Protein AF-A0A9X8VBV5-F1 (afdb_monomer)

Foldseek 3Di:
DADDPCCVLQQDDDLLQFGHRRRCNVQLPLDDLAQDWDWDDDQFPATDIDGVVCQPVVADKDWDFDWDADPVGDIGTDRDIHHAQVVVRVVRHGDPPQFKDKDWDDDDCPSRVLQVDCRRSVNDPDDDMDMDTPVVRD

Nearest PDB structures (foldseek):
  1xdy-assembly7_G  TM=9.966E-01  e=2.063E-22  Escherichia coli
  1xdy-assembly9_I  TM=9.961E-01  e=9.838E-22  Escherichia coli
  2ca4-assembly1_A  TM=7.695E-01  e=9.808E-06  Ancylobacter novellus
  2ca3-assembly1_A  TM=7.678E-01  e=1.358E-05  Ancylobacter novellus
  2bpb-assembly1_A  TM=7.694E-01  e=2.439E-05  Ancylobacter novellus

Organism: Serratia marcescens (NCBI:txid615)

InterPro domains:
  IPR000572 Oxidoreductase, molybdopterin-binding domain [PF00174] (32-138)
  IPR022867 Protein-methionine-sulfoxide reductase subunit MsrP [NF003767] (2-138)
  IPR036374 Oxidoreductase, molybdopterin-binding domain superfamily [G3DSA:3.90.420.10] (1-138)
  IPR036374 Oxidoreductase, molybdopterin-binding domain superfamily [SSF56524] (3-138)

Secondary structure (DSSP, 8-state):
-PPPHHHHTTS---GGG-SSTTHHHHHGGG---TT-EEEE-SSBSS-EEEEHHHHHHHS--EEEEEEEE-TTS-EEEEEEEE--HHHHHHHH-B-TT--EEEEE----TTT-GGGT-TTTTTT--SSPEEEEEHHHH-

Mean predicted aligned error: 2.61 Å

Radius of gyration: 16.67 Å; Cα contacts (8 Å, |Δi|>4): 207; chains: 1; bounding box: 37×36×39 Å

Sequence (138 aa):
AMTPEDKVTGYNNFYEFGLDKADPAANAGGLKTEGWKVRIDGEVAKPITLDIDDLMKRFPLEQRIYRMRCVEAWSMVVPWIGFELGKLIKLAEPNSNARYVAFQTLYDPEQMPGQKDRFIGGGLKYPYVEGLRLDEAM

Solvent-accessible surface area (backbone atoms only — not comparable to full-atom values): 8143 Å² total; per-residue (Å²): 125,76,51,57,65,72,50,69,66,42,54,43,91,43,38,46,37,19,76,50,41,48,30,29,57,73,48,50,80,69,54,84,73,75,92,35,73,50,77,49,69,78,57,35,77,39,64,48,74,40,43,52,71,55,54,61,68,73,41,79,72,44,81,47,79,42,77,48,71,53,91,88,79,48,72,46,33,45,78,44,73,45,66,65,58,26,64,58,49,58,70,23,38,62,42,96,81,52,59,60,46,78,46,71,52,84,76,48,52,90,62,23,58,13,62,71,34,58,74,46,18,70,62,63,75,72,49,54,70,52,71,41,49,44,80,80,51,84

Structure (mmCIF, N/CA/C/O backbone):
data_AF-A0A9X8VBV5-F1
#
_entry.id   AF-A0A9X8VBV5-F1
#
l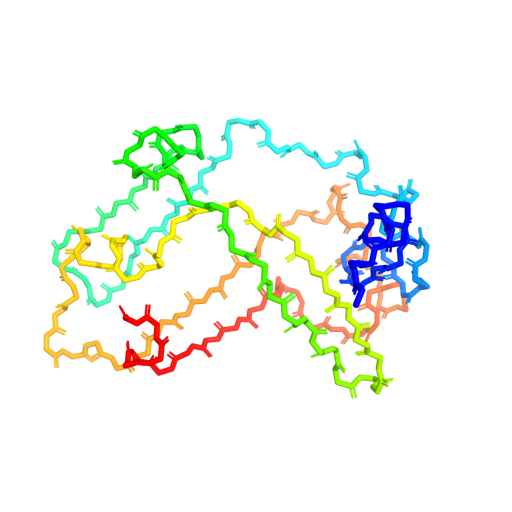oop_
_atom_site.group_PDB
_atom_site.id
_atom_site.type_symbol
_atom_site.label_atom_id
_atom_site.label_alt_id
_atom_site.label_comp_id
_atom_site.label_asym_id
_atom_site.label_entity_id
_atom_site.label_seq_id
_atom_site.pdbx_PDB_ins_code
_atom_site.Cartn_x
_atom_site.Cartn_y
_atom_site.Cartn_z
_atom_site.occupancy
_atom_site.B_iso_or_equiv
_atom_site.auth_seq_id
_atom_site.auth_comp_id
_atom_site.auth_asym_id
_atom_site.auth_atom_id
_atom_site.pdbx_PDB_model_num
ATOM 1 N N . ALA A 1 1 ? -4.467 -21.318 -12.920 1.00 90.50 1 ALA A N 1
ATOM 2 C CA . ALA A 1 1 ? -3.052 -21.634 -12.647 1.00 90.50 1 ALA A CA 1
ATOM 3 C C . ALA A 1 1 ? -2.448 -20.492 -11.844 1.00 90.50 1 ALA A C 1
ATOM 5 O O . ALA A 1 1 ? -2.903 -19.366 -12.021 1.00 90.50 1 ALA A O 1
ATOM 6 N N . MET A 1 2 ? -1.488 -20.784 -10.965 1.00 97.31 2 MET A N 1
ATOM 7 C CA . MET A 1 2 ? -0.717 -19.754 -10.262 1.00 97.31 2 MET A CA 1
ATOM 8 C C . MET A 1 2 ? 0.162 -18.995 -11.255 1.00 97.31 2 MET A C 1
ATOM 10 O O . MET A 1 2 ? 0.658 -19.596 -12.211 1.00 97.31 2 MET A O 1
ATOM 14 N N . THR A 1 3 ? 0.351 -17.695 -11.040 1.00 98.50 3 THR A N 1
ATOM 15 C CA . THR A 1 3 ? 1.368 -16.945 -11.780 1.00 98.50 3 THR A CA 1
ATOM 16 C C . THR A 1 3 ? 2.750 -17.324 -11.232 1.00 98.50 3 THR A C 1
ATOM 18 O O . THR A 1 3 ? 2.908 -17.340 -10.012 1.00 98.50 3 THR A O 1
ATOM 21 N N . PRO A 1 4 ? 3.735 -17.648 -12.090 1.00 98.44 4 PRO A N 1
ATOM 22 C CA . PRO A 1 4 ? 5.108 -17.915 -11.661 1.00 98.44 4 PRO A CA 1
ATOM 23 C C . PRO A 1 4 ? 5.713 -16.756 -10.857 1.00 98.44 4 PRO A C 1
ATOM 25 O O . PRO A 1 4 ? 5.467 -15.591 -11.173 1.00 98.44 4 PRO A O 1
ATOM 28 N N . GLU A 1 5 ? 6.500 -17.074 -9.828 1.00 98.12 5 GLU A N 1
ATOM 29 C CA . GLU A 1 5 ? 7.070 -16.089 -8.899 1.00 98.12 5 GLU A CA 1
ATOM 30 C C . GLU A 1 5 ? 7.921 -15.028 -9.609 1.00 98.12 5 GLU A C 1
ATOM 32 O O . GLU A 1 5 ? 7.755 -13.843 -9.335 1.00 98.12 5 GLU A O 1
ATOM 37 N N . ASP A 1 6 ? 8.732 -15.425 -10.594 1.00 98.19 6 ASP A N 1
ATOM 38 C CA . ASP A 1 6 ? 9.573 -14.528 -11.401 1.00 98.19 6 ASP A CA 1
ATOM 39 C C . ASP A 1 6 ? 8.763 -13.459 -12.151 1.00 98.19 6 ASP A C 1
ATOM 41 O O . ASP A 1 6 ? 9.256 -12.366 -12.427 1.00 98.19 6 ASP A O 1
ATOM 45 N N . LYS A 1 7 ? 7.497 -13.747 -12.471 1.00 98.44 7 LYS A N 1
ATOM 46 C CA . LYS A 1 7 ? 6.577 -12.762 -13.052 1.00 98.44 7 LYS A CA 1
ATOM 47 C C . LYS A 1 7 ? 5.915 -11.905 -11.986 1.00 98.44 7 LYS A C 1
ATOM 49 O O . LYS A 1 7 ? 5.737 -10.716 -12.224 1.00 98.44 7 LYS A O 1
ATOM 54 N N . VAL A 1 8 ? 5.569 -12.478 -10.833 1.00 98.50 8 VAL A N 1
ATOM 55 C CA . VAL A 1 8 ? 4.986 -11.724 -9.709 1.00 98.50 8 VAL A CA 1
ATOM 56 C C . VAL A 1 8 ? 5.959 -10.656 -9.202 1.00 98.50 8 VAL A C 1
ATOM 58 O O . VAL A 1 8 ? 5.532 -9.544 -8.896 1.00 98.50 8 VAL A O 1
ATOM 61 N N . THR A 1 9 ? 7.255 -10.963 -9.153 1.00 98.31 9 THR A N 1
ATOM 62 C CA . THR A 1 9 ? 8.299 -10.070 -8.619 1.00 98.31 9 THR A CA 1
ATOM 63 C C . THR A 1 9 ? 9.112 -9.337 -9.690 1.00 98.31 9 THR A C 1
ATOM 65 O O . THR A 1 9 ? 9.924 -8.487 -9.340 1.00 98.31 9 THR A O 1
ATOM 68 N N . GLY A 1 10 ? 8.905 -9.652 -10.976 1.00 98.38 10 GLY A N 1
ATOM 69 C CA . GLY A 1 10 ? 9.624 -9.041 -12.103 1.00 98.38 10 GLY A CA 1
ATOM 70 C C . GLY A 1 10 ? 8.760 -8.277 -13.115 1.00 98.38 10 GLY A C 1
ATOM 71 O O . GLY A 1 10 ? 9.307 -7.694 -14.048 1.00 98.38 10 GLY A O 1
ATOM 72 N N . TYR A 1 11 ? 7.427 -8.307 -12.989 1.00 98.62 11 TYR A N 1
ATOM 73 C CA . TYR A 1 11 ? 6.497 -7.563 -13.848 1.00 98.62 11 TYR A CA 1
ATOM 74 C C . TYR A 1 11 ? 5.548 -6.721 -12.989 1.00 98.62 11 TYR A C 1
ATOM 76 O O . TYR A 1 11 ? 4.480 -7.176 -12.571 1.00 98.62 11 TYR A O 1
ATOM 84 N N . ASN A 1 12 ? 5.952 -5.484 -12.700 1.00 98.75 12 ASN A N 1
ATOM 85 C CA . ASN A 1 12 ? 5.352 -4.661 -11.653 1.00 98.75 12 ASN A CA 1
ATOM 86 C C . ASN A 1 12 ? 5.033 -3.247 -12.144 1.00 98.75 12 ASN A C 1
ATOM 88 O O . ASN A 1 12 ? 5.679 -2.727 -13.045 1.00 98.75 12 ASN A O 1
ATOM 92 N N . ASN A 1 13 ? 4.056 -2.608 -11.502 1.00 98.75 13 ASN A N 1
ATOM 93 C CA . ASN A 1 13 ? 3.839 -1.167 -11.599 1.00 98.75 13 ASN A CA 1
ATOM 94 C C . ASN A 1 13 ? 4.183 -0.560 -10.240 1.00 98.75 13 ASN A C 1
ATOM 96 O O . ASN A 1 13 ? 3.465 -0.803 -9.271 1.00 98.75 13 ASN A O 1
ATOM 100 N N . PHE A 1 14 ? 5.270 0.205 -10.175 1.00 98.69 14 PHE A N 1
ATOM 101 C CA . PHE A 1 14 ? 5.655 0.950 -8.979 1.00 98.69 14 PHE A CA 1
ATOM 102 C C . PHE A 1 14 ? 6.427 2.205 -9.406 1.00 98.69 14 PHE A C 1
ATOM 104 O O . PHE A 1 14 ? 7.648 2.181 -9.543 1.00 98.69 14 PHE A O 1
ATOM 111 N N . TYR A 1 15 ? 5.692 3.277 -9.713 1.00 98.50 15 TYR A N 1
ATOM 112 C CA . TYR A 1 15 ? 6.218 4.413 -10.486 1.00 98.50 15 TYR A CA 1
ATOM 113 C C . TYR A 1 15 ? 7.241 5.254 -9.722 1.00 98.50 15 TYR A C 1
ATOM 115 O O . TYR A 1 15 ? 8.076 5.909 -10.340 1.00 98.50 15 TYR A O 1
ATOM 123 N N . GLU A 1 16 ? 7.267 5.147 -8.395 1.00 98.69 16 GLU A N 1
ATOM 124 C CA . GLU A 1 16 ? 8.361 5.603 -7.539 1.00 98.69 16 GLU A CA 1
ATOM 125 C C . GLU A 1 16 ? 9.741 5.083 -7.991 1.00 98.69 16 GLU A C 1
ATOM 127 O O . GLU A 1 16 ? 10.756 5.714 -7.692 1.00 98.69 16 GLU A O 1
ATOM 132 N N . PHE A 1 17 ? 9.778 3.979 -8.746 1.00 98.56 17 PHE A N 1
ATOM 133 C CA . PHE A 1 17 ? 10.984 3.323 -9.248 1.00 98.56 17 PHE A CA 1
ATOM 134 C C . PHE A 1 17 ? 11.081 3.233 -10.779 1.00 98.56 17 PHE A C 1
ATOM 136 O O . PHE A 1 17 ? 12.069 2.682 -11.260 1.00 98.56 17 PHE A O 1
ATOM 143 N N . GLY A 1 18 ? 10.124 3.790 -11.531 1.00 98.00 18 GLY A N 1
ATOM 144 C CA . GLY A 1 18 ? 10.111 3.806 -13.002 1.00 98.00 18 GLY A CA 1
ATOM 145 C C . GLY A 1 18 ? 8.808 3.294 -13.629 1.00 98.00 18 GLY A C 1
ATOM 146 O O . GLY A 1 18 ? 7.916 2.795 -12.939 1.00 98.00 18 GLY A O 1
ATOM 147 N N . LEU A 1 19 ? 8.680 3.458 -14.948 1.00 98.06 19 LEU A N 1
ATOM 148 C CA . LEU A 1 19 ? 7.443 3.194 -15.700 1.00 98.06 19 LEU A CA 1
ATOM 149 C C . LEU A 1 19 ? 7.426 1.837 -16.389 1.00 98.06 19 LEU A C 1
ATOM 151 O O . LEU A 1 19 ? 6.348 1.261 -16.587 1.00 98.06 19 LEU A O 1
ATOM 155 N N . ASP A 1 20 ? 8.596 1.339 -16.781 1.00 98.19 20 ASP A N 1
ATOM 156 C CA . ASP A 1 20 ? 8.688 0.043 -17.423 1.00 98.19 20 ASP A CA 1
ATOM 157 C C . ASP A 1 20 ? 8.449 -1.054 -16.391 1.00 98.19 20 ASP A C 1
ATOM 159 O O . ASP A 1 20 ? 8.811 -0.962 -15.220 1.00 98.19 20 ASP A O 1
ATOM 163 N N . LYS A 1 21 ? 7.848 -2.156 -16.840 1.00 98.44 21 LYS A N 1
ATOM 164 C CA . LYS A 1 21 ? 7.406 -3.242 -15.952 1.00 98.44 21 LYS A CA 1
ATOM 165 C C . LYS A 1 21 ? 8.546 -3.905 -15.173 1.00 98.44 21 LYS A C 1
ATOM 167 O O . LYS A 1 21 ? 8.286 -4.543 -14.156 1.00 98.44 21 LYS A O 1
ATOM 172 N N . ALA A 1 22 ? 9.776 -3.766 -15.665 1.00 98.50 22 ALA A N 1
ATOM 173 C CA . ALA A 1 22 ? 10.991 -4.277 -15.044 1.00 98.50 22 ALA A CA 1
ATOM 174 C C . ALA A 1 22 ? 11.706 -3.241 -14.156 1.00 98.50 22 ALA A C 1
ATOM 176 O O . ALA A 1 22 ? 12.545 -3.638 -13.346 1.00 98.50 22 ALA A O 1
ATOM 177 N N . ASP A 1 23 ? 11.376 -1.947 -14.267 1.00 98.25 23 ASP A N 1
ATOM 178 C CA . ASP A 1 23 ? 12.042 -0.882 -13.508 1.00 98.25 23 ASP A CA 1
ATOM 179 C C . ASP A 1 23 ? 11.938 -1.096 -11.989 1.00 98.25 23 ASP A C 1
ATOM 181 O O . ASP A 1 23 ? 12.966 -1.001 -11.311 1.00 98.25 23 ASP A O 1
ATOM 185 N N . PRO A 1 24 ? 10.769 -1.468 -11.417 1.00 9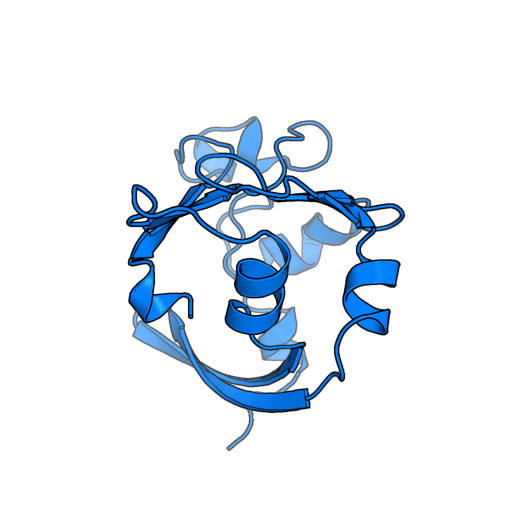8.56 24 PRO A N 1
ATOM 186 C CA . PRO A 1 24 ? 10.681 -1.716 -9.981 1.00 98.56 24 PRO A CA 1
ATOM 187 C C . PRO A 1 24 ? 11.624 -2.822 -9.511 1.00 98.56 24 PRO A C 1
ATOM 189 O O . PRO A 1 24 ? 12.315 -2.652 -8.512 1.00 98.56 24 PRO A O 1
ATOM 192 N N . ALA A 1 25 ? 11.700 -3.934 -10.245 1.00 98.44 25 ALA A N 1
ATOM 193 C CA . ALA A 1 25 ? 12.559 -5.057 -9.880 1.00 98.44 25 ALA A CA 1
ATOM 194 C C . ALA A 1 25 ? 14.054 -4.692 -9.950 1.00 98.44 25 ALA A C 1
ATOM 196 O O . ALA A 1 25 ? 14.844 -5.182 -9.145 1.00 98.44 25 ALA A O 1
ATOM 197 N N . ALA A 1 26 ? 14.438 -3.811 -10.879 1.00 98.12 26 ALA A N 1
ATOM 198 C CA . ALA A 1 26 ? 15.813 -3.337 -11.021 1.00 98.12 26 ALA A CA 1
ATOM 199 C C . ALA A 1 26 ? 16.207 -2.284 -9.968 1.00 98.12 26 ALA A C 1
ATOM 201 O O . ALA A 1 26 ? 17.358 -2.263 -9.529 1.00 98.12 26 ALA A O 1
ATOM 202 N N . ASN A 1 27 ? 15.270 -1.423 -9.554 1.00 97.81 27 ASN A N 1
ATOM 203 C CA . ASN A 1 27 ? 15.585 -0.200 -8.808 1.00 97.81 27 ASN A CA 1
ATOM 204 C C . ASN A 1 27 ? 15.132 -0.221 -7.335 1.00 97.81 27 ASN A C 1
ATOM 206 O O . ASN A 1 27 ? 15.707 0.494 -6.513 1.00 97.81 27 ASN A O 1
ATOM 210 N N . ALA A 1 28 ? 14.140 -1.040 -6.962 1.00 97.88 28 ALA A N 1
ATOM 211 C CA . ALA A 1 28 ? 13.566 -1.025 -5.609 1.00 97.88 28 ALA A CA 1
ATOM 212 C C . ALA A 1 28 ? 14.478 -1.627 -4.526 1.00 97.88 28 ALA A C 1
ATOM 214 O O . ALA A 1 28 ? 14.217 -1.445 -3.339 1.00 97.88 28 ALA A O 1
ATOM 215 N N . GLY A 1 29 ? 15.571 -2.303 -4.904 1.00 96.44 29 GLY A N 1
ATOM 216 C CA . GLY A 1 29 ? 16.505 -2.926 -3.955 1.00 96.44 29 GLY A CA 1
ATOM 217 C C . GLY A 1 29 ? 17.215 -1.942 -3.013 1.00 96.44 29 GLY A C 1
ATOM 218 O O . GLY A 1 29 ? 17.738 -2.359 -1.984 1.00 96.44 29 GLY A O 1
ATOM 219 N N . GLY A 1 30 ? 17.228 -0.644 -3.341 1.00 93.62 30 GLY A N 1
ATOM 220 C CA . GLY A 1 30 ? 17.774 0.410 -2.478 1.00 93.62 30 GLY A CA 1
ATOM 221 C C . GLY A 1 30 ? 16.813 0.922 -1.398 1.00 93.62 30 GLY A C 1
ATOM 222 O O . GLY A 1 30 ? 17.240 1.698 -0.541 1.00 93.62 30 GLY A O 1
ATOM 223 N N . LEU A 1 31 ? 15.536 0.517 -1.426 1.00 97.62 31 LEU A N 1
ATOM 224 C CA . LEU A 1 31 ? 14.531 0.965 -0.465 1.00 97.62 31 LEU A CA 1
ATOM 225 C C . LEU A 1 31 ? 14.761 0.326 0.908 1.00 97.62 31 LEU A C 1
ATOM 227 O O . LEU A 1 31 ? 14.721 -0.892 1.066 1.00 97.62 31 LEU A O 1
ATOM 231 N N . LYS A 1 32 ? 14.930 1.157 1.934 1.00 96.56 32 LYS A N 1
ATOM 232 C CA . LYS A 1 32 ? 15.053 0.712 3.324 1.00 96.56 32 LYS A CA 1
ATOM 233 C C . LYS A 1 32 ? 13.675 0.393 3.896 1.00 96.56 32 LYS A C 1
ATOM 235 O O . LYS A 1 32 ? 12.924 1.299 4.245 1.00 96.56 32 LYS A O 1
ATOM 240 N N . THR A 1 33 ? 13.365 -0.893 4.019 1.00 94.94 33 THR A N 1
ATOM 241 C CA . THR A 1 33 ? 12.087 -1.383 4.569 1.00 94.94 33 THR A CA 1
ATOM 242 C C . THR A 1 33 ? 12.186 -1.875 6.017 1.00 94.94 33 THR A C 1
ATOM 244 O O . THR A 1 33 ? 11.178 -2.258 6.605 1.00 94.94 33 THR A O 1
ATOM 247 N N . GLU A 1 34 ? 13.382 -1.878 6.610 1.00 92.25 34 GLU A N 1
ATOM 248 C CA . GLU A 1 34 ? 13.604 -2.245 8.015 1.00 92.25 34 GLU A CA 1
ATOM 249 C C . GLU A 1 34 ? 13.280 -1.078 8.960 1.00 92.25 34 GLU A C 1
ATOM 251 O O . GLU A 1 34 ? 13.504 0.087 8.628 1.00 92.25 34 GLU A O 1
ATOM 256 N N . GLY A 1 35 ? 12.754 -1.381 10.153 1.00 91.12 35 GLY A N 1
ATOM 257 C CA . GLY A 1 35 ? 12.344 -0.354 11.122 1.00 91.12 35 GLY A CA 1
ATOM 258 C C . GLY A 1 35 ? 11.171 0.510 10.641 1.00 91.12 35 GLY A C 1
ATOM 259 O O . GLY A 1 35 ? 11.008 1.649 11.085 1.00 91.12 35 GLY A O 1
ATOM 260 N N . TRP A 1 36 ? 10.383 -0.010 9.696 1.00 95.44 36 TRP A N 1
ATOM 261 C CA . TRP A 1 36 ? 9.286 0.717 9.075 1.00 95.44 36 TRP A CA 1
ATOM 262 C C . TRP A 1 36 ? 8.128 0.935 10.040 1.00 95.44 36 TRP A C 1
ATOM 264 O O . TRP A 1 36 ? 7.677 -0.002 10.698 1.00 95.44 36 TRP A O 1
ATOM 274 N N . LYS A 1 37 ? 7.597 2.160 10.055 1.00 96.12 37 LYS A N 1
ATOM 275 C CA . LYS A 1 37 ? 6.482 2.558 10.916 1.00 96.12 37 LYS A CA 1
ATOM 276 C C . LYS A 1 37 ? 5.224 2.815 10.113 1.00 96.12 37 LYS A C 1
ATOM 278 O O . LYS A 1 37 ? 5.235 3.566 9.141 1.00 96.12 37 LYS A O 1
ATOM 283 N N . VAL A 1 38 ? 4.121 2.244 10.576 1.00 96.62 38 VAL A N 1
ATOM 284 C CA . VAL A 1 38 ? 2.778 2.487 10.053 1.00 96.62 38 VAL A CA 1
ATOM 285 C C . VAL A 1 38 ? 2.001 3.279 11.093 1.00 96.62 38 VAL A C 1
ATOM 287 O O . VAL A 1 38 ? 1.812 2.817 12.219 1.00 96.62 38 VAL A O 1
ATOM 290 N N . ARG A 1 39 ? 1.561 4.484 10.723 1.00 97.75 39 ARG A N 1
ATOM 291 C CA . ARG A 1 39 ? 0.738 5.355 11.568 1.00 97.75 39 ARG A CA 1
ATOM 292 C C . ARG A 1 39 ? -0.728 5.245 11.159 1.00 97.75 39 ARG A C 1
ATOM 294 O O . ARG A 1 39 ? -1.046 5.370 9.983 1.00 97.75 39 ARG A O 1
ATOM 301 N N . ILE A 1 40 ? -1.596 5.050 12.145 1.00 97.75 40 ILE A N 1
ATOM 302 C CA . ILE A 1 40 ? -3.050 5.038 12.020 1.00 97.75 40 ILE A CA 1
ATOM 303 C C . ILE A 1 40 ? -3.580 6.205 12.856 1.00 97.75 40 ILE A C 1
ATOM 305 O O . ILE A 1 40 ? -3.406 6.226 14.077 1.00 97.75 40 ILE A O 1
ATOM 309 N N . ASP A 1 41 ? -4.172 7.195 12.194 1.00 98.19 41 ASP A N 1
ATOM 310 C CA . ASP A 1 41 ? -4.630 8.453 12.787 1.00 98.19 41 ASP A CA 1
ATOM 311 C C . ASP A 1 41 ? -5.965 8.929 12.171 1.00 98.19 41 ASP A C 1
ATOM 313 O O . ASP A 1 41 ? -6.660 8.168 11.497 1.00 98.19 41 ASP A O 1
ATOM 317 N N . GLY A 1 42 ? -6.362 10.174 12.462 1.00 98.00 42 GLY A N 1
ATOM 318 C CA . GLY A 1 42 ? -7.596 10.778 11.958 1.00 98.00 42 GLY A CA 1
ATOM 319 C C . GLY A 1 42 ? -8.797 10.549 12.877 1.00 98.00 42 GLY A C 1
ATOM 320 O O . GLY A 1 42 ? -8.702 10.744 14.087 1.00 98.00 42 GLY A O 1
ATOM 321 N N . GLU A 1 43 ? -9.935 10.157 12.299 1.00 98.38 43 GLU A N 1
ATOM 322 C CA . GLU A 1 43 ? -11.219 9.941 12.994 1.00 98.38 43 GLU A CA 1
ATOM 323 C C . GLU A 1 43 ? -11.242 8.617 13.788 1.00 98.38 43 GLU A C 1
ATOM 325 O O . GLU A 1 43 ? -12.086 7.742 13.580 1.00 98.38 43 GLU A O 1
ATOM 330 N N . VAL A 1 44 ? -10.285 8.463 14.704 1.00 98.50 44 VAL A N 1
ATOM 331 C CA . VAL A 1 44 ? -10.052 7.270 15.527 1.00 98.50 44 VAL A CA 1
ATOM 332 C C . VAL A 1 44 ? -9.933 7.654 17.002 1.00 98.50 44 VAL A C 1
ATOM 334 O O . VAL A 1 44 ? -9.373 8.696 17.337 1.00 98.50 44 VAL A O 1
ATOM 337 N N . ALA A 1 45 ? -10.454 6.825 17.906 1.00 98.12 45 ALA A N 1
ATOM 338 C CA . ALA A 1 45 ? -10.346 7.064 19.347 1.00 98.12 45 ALA A CA 1
ATOM 339 C C . ALA A 1 45 ? -8.968 6.668 19.902 1.00 98.12 45 ALA A C 1
ATOM 341 O O . ALA A 1 45 ? -8.514 7.225 20.903 1.00 98.12 45 ALA A O 1
ATOM 342 N N . LYS A 1 46 ? -8.288 5.720 19.247 1.00 97.81 46 LYS A N 1
ATOM 343 C CA . LYS A 1 46 ? -6.955 5.236 19.610 1.00 97.81 46 LYS A CA 1
ATOM 344 C C . LYS A 1 46 ? -6.025 5.373 18.405 1.00 97.81 46 LYS A C 1
ATOM 346 O O . LYS A 1 46 ? -5.885 4.418 17.645 1.00 97.81 46 LYS A O 1
ATOM 351 N N . PRO A 1 47 ? -5.386 6.536 18.197 1.00 97.56 47 PRO A N 1
ATOM 352 C CA . PRO A 1 47 ? -4.328 6.647 17.201 1.00 97.56 47 PRO A CA 1
ATOM 353 C C . PRO A 1 47 ? -3.134 5.782 17.621 1.00 97.56 47 PRO A C 1
ATOM 355 O O . PRO A 1 47 ? -2.732 5.782 18.787 1.00 97.56 47 PRO A O 1
ATOM 358 N N . ILE A 1 48 ? -2.572 5.023 16.682 1.00 95.88 48 ILE A N 1
ATOM 359 C CA . ILE A 1 48 ? -1.504 4.051 16.960 1.00 95.88 48 ILE A CA 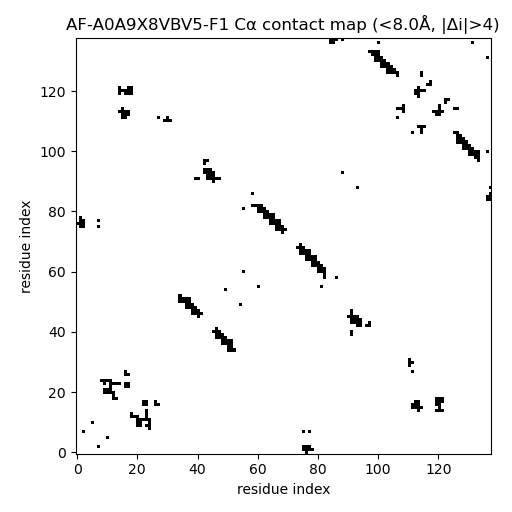1
ATOM 360 C C . ILE A 1 48 ? -0.423 4.187 15.893 1.00 95.88 48 ILE A C 1
ATOM 362 O O . ILE A 1 48 ? -0.706 4.382 14.716 1.00 95.88 48 ILE A O 1
ATOM 366 N N . THR A 1 49 ? 0.837 4.073 16.304 1.00 97.06 49 THR A N 1
ATOM 367 C CA . THR A 1 49 ? 1.961 3.837 15.393 1.00 97.06 49 THR A CA 1
ATOM 368 C C . THR A 1 49 ? 2.558 2.478 15.721 1.00 97.06 49 THR A C 1
ATOM 370 O O . THR A 1 49 ? 2.853 2.217 16.886 1.00 97.06 49 THR A O 1
ATOM 373 N N . LEU A 1 50 ? 2.692 1.617 14.717 1.00 94.38 50 LEU A N 1
ATOM 374 C CA . LEU A 1 50 ? 3.235 0.266 14.853 1.00 94.38 50 LEU A CA 1
ATOM 375 C C . LEU A 1 50 ? 4.475 0.122 13.982 1.00 94.38 50 LEU A C 1
ATOM 377 O O . LEU A 1 50 ? 4.486 0.598 12.845 1.00 94.38 50 LEU A O 1
ATOM 381 N N . ASP A 1 51 ? 5.480 -0.575 14.497 1.00 94.69 51 ASP A N 1
ATOM 382 C CA . ASP A 1 51 ? 6.542 -1.112 13.657 1.00 94.69 51 ASP A CA 1
ATOM 383 C C . ASP A 1 51 ? 5.978 -2.268 12.813 1.00 94.69 51 ASP A C 1
ATOM 385 O O . ASP A 1 51 ? 5.086 -3.005 13.252 1.00 94.69 51 ASP A O 1
ATOM 389 N N . ILE A 1 52 ? 6.471 -2.435 11.585 1.00 91.12 52 ILE A N 1
ATOM 390 C CA . ILE A 1 52 ? 5.963 -3.466 10.670 1.00 91.12 52 ILE A CA 1
ATOM 391 C C . ILE A 1 52 ? 6.125 -4.877 11.256 1.00 91.12 52 ILE A C 1
ATOM 393 O O . ILE A 1 52 ? 5.226 -5.705 11.129 1.00 91.12 52 ILE A O 1
ATOM 397 N N . ASP A 1 53 ? 7.208 -5.127 11.994 1.00 90.00 53 ASP A N 1
ATOM 398 C CA . ASP A 1 53 ? 7.445 -6.406 12.669 1.00 90.00 53 ASP A CA 1
ATOM 399 C C . ASP A 1 53 ? 6.404 -6.690 13.757 1.00 90.00 53 ASP A C 1
ATOM 401 O O . ASP A 1 53 ? 5.962 -7.830 13.925 1.00 90.00 53 ASP A O 1
ATOM 405 N N . ASP A 1 54 ? 5.980 -5.656 14.483 1.00 89.12 54 ASP A N 1
ATOM 406 C CA . ASP A 1 54 ? 4.937 -5.774 15.500 1.00 89.12 54 ASP A CA 1
ATOM 407 C C . ASP A 1 54 ? 3.574 -6.012 14.857 1.00 89.12 54 ASP A C 1
ATOM 409 O O . 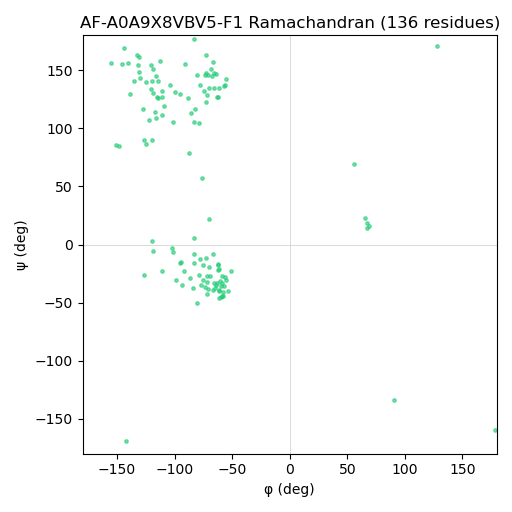ASP A 1 54 ? 2.786 -6.821 15.353 1.00 89.12 54 ASP A O 1
ATOM 413 N N . LEU A 1 55 ? 3.308 -5.363 13.722 1.00 89.88 55 LEU A N 1
ATOM 414 C CA . LEU A 1 55 ? 2.096 -5.572 12.938 1.00 89.88 55 LEU A CA 1
ATOM 415 C C . LEU A 1 55 ? 1.981 -7.034 12.474 1.00 89.88 55 LEU A C 1
ATOM 417 O O . LEU A 1 55 ? 0.928 -7.653 12.646 1.00 89.88 55 LEU A O 1
ATOM 421 N N . MET A 1 56 ? 3.081 -7.604 11.972 1.00 88.94 56 MET A N 1
ATOM 422 C CA . MET A 1 56 ? 3.148 -8.992 11.499 1.00 88.94 56 MET A CA 1
ATOM 423 C C . MET A 1 56 ? 3.042 -10.029 12.627 1.00 88.94 56 MET A C 1
ATOM 425 O O . MET A 1 56 ? 2.574 -11.140 12.388 1.00 88.94 56 MET A O 1
ATOM 429 N N . LYS A 1 57 ? 3.445 -9.685 13.858 1.00 92.38 57 LYS A N 1
ATOM 430 C CA . LYS A 1 57 ? 3.305 -10.558 15.044 1.00 92.38 57 LYS A CA 1
ATOM 431 C C . LYS A 1 57 ? 1.949 -10.425 15.733 1.00 92.38 57 LYS A C 1
ATOM 433 O O . LYS A 1 57 ? 1.496 -11.364 16.385 1.00 92.38 57 LYS A O 1
ATOM 438 N N . ARG A 1 58 ? 1.318 -9.252 15.643 1.00 93.38 58 ARG A N 1
ATOM 439 C CA . ARG A 1 58 ? 0.066 -8.942 16.348 1.00 93.38 58 ARG A CA 1
ATOM 440 C C . ARG A 1 58 ? -1.137 -9.676 15.764 1.00 93.38 58 ARG A C 1
ATOM 442 O O . ARG A 1 58 ? -2.061 -9.996 16.512 1.00 93.38 58 ARG A O 1
ATOM 449 N N . PHE A 1 59 ? -1.144 -9.925 14.460 1.00 94.44 59 PHE A N 1
ATOM 450 C CA . PHE A 1 59 ? -2.245 -10.601 13.782 1.00 94.44 59 PHE A CA 1
ATOM 451 C C . PHE A 1 59 ? -1.790 -11.957 13.233 1.00 94.44 59 PHE A C 1
ATOM 453 O O . PHE A 1 59 ? -0.682 -12.055 12.712 1.00 94.44 59 PHE A O 1
ATOM 460 N N . PRO A 1 60 ? -2.630 -13.006 13.309 1.00 94.25 60 PRO A N 1
ATOM 461 C CA . PRO A 1 60 ? -2.316 -14.267 12.655 1.00 94.25 60 PRO A CA 1
ATOM 462 C C . PRO A 1 60 ? -2.251 -14.044 11.142 1.00 94.25 60 PRO A C 1
ATOM 464 O O . PRO A 1 60 ? -3.191 -13.505 10.552 1.00 94.25 60 PRO A O 1
ATOM 467 N N . LEU A 1 61 ? -1.136 -14.451 10.538 1.00 97.12 61 LEU A N 1
ATOM 468 C CA . LEU A 1 61 ? -0.940 -14.362 9.099 1.00 97.12 61 LEU A CA 1
ATOM 469 C C . LEU A 1 61 ? -1.683 -15.493 8.394 1.00 97.12 61 LEU A C 1
ATOM 471 O O . LEU A 1 61 ? -1.652 -16.649 8.815 1.00 97.12 61 LEU A O 1
ATOM 475 N N . GLU A 1 62 ? -2.328 -15.146 7.291 1.00 97.62 62 GLU A N 1
ATOM 476 C CA . GLU A 1 62 ? -3.099 -16.052 6.457 1.00 97.62 62 GLU A CA 1
ATOM 477 C C . GLU A 1 62 ? -2.578 -15.971 5.022 1.00 97.62 62 GLU A C 1
ATOM 479 O O . GLU A 1 62 ? -2.288 -14.882 4.519 1.00 97.62 62 GLU A O 1
ATOM 484 N N . GLN A 1 63 ? -2.495 -17.118 4.343 1.00 98.25 63 GLN A N 1
ATOM 485 C CA . GLN A 1 63 ? -2.245 -17.144 2.907 1.00 98.25 63 GLN A CA 1
ATOM 486 C C . GLN A 1 63 ? -3.574 -17.071 2.150 1.00 98.25 63 GLN A C 1
ATOM 488 O O . GLN A 1 63 ? -4.457 -17.907 2.353 1.00 98.25 63 GLN A O 1
ATOM 493 N N . ARG A 1 64 ? -3.703 -16.116 1.226 1.00 98.44 64 ARG A N 1
ATOM 494 C CA . ARG A 1 64 ? -4.886 -15.941 0.376 1.00 98.44 64 ARG A CA 1
ATOM 495 C C . ARG A 1 64 ? -4.484 -15.894 -1.090 1.00 98.44 64 ARG A C 1
ATOM 497 O O . ARG A 1 64 ? -3.772 -14.999 -1.536 1.00 98.44 64 ARG A O 1
ATOM 504 N N . ILE A 1 65 ? -4.955 -16.878 -1.853 1.00 98.62 65 ILE A N 1
ATOM 505 C CA . ILE A 1 65 ? -4.724 -16.937 -3.297 1.00 98.62 65 ILE A CA 1
ATOM 506 C C . ILE A 1 65 ? -5.766 -16.062 -3.981 1.00 98.62 65 ILE A C 1
ATOM 508 O O . ILE A 1 65 ? -6.930 -16.451 -4.092 1.00 98.62 65 ILE A O 1
ATOM 512 N N . TYR A 1 66 ? -5.346 -14.893 -4.455 1.00 98.56 66 TYR A N 1
ATOM 513 C CA . TYR A 1 66 ? -6.235 -13.945 -5.116 1.00 98.56 66 TYR A CA 1
ATOM 514 C C . TYR A 1 66 ? -5.830 -13.660 -6.552 1.00 98.56 66 TYR A C 1
ATOM 516 O O . TYR A 1 66 ? -4.661 -13.712 -6.937 1.00 98.56 66 TYR A O 1
ATOM 524 N N . ARG A 1 67 ? -6.849 -13.333 -7.351 1.00 98.44 67 ARG A N 1
ATOM 525 C CA . ARG A 1 67 ? -6.669 -12.777 -8.686 1.00 98.44 67 ARG A CA 1
ATOM 526 C C . ARG A 1 67 ? -6.433 -11.280 -8.543 1.00 98.44 67 ARG A C 1
ATOM 528 O O . ARG A 1 67 ? -7.325 -10.567 -8.098 1.00 98.44 67 ARG A O 1
ATOM 535 N N . MET A 1 68 ? -5.260 -10.814 -8.942 1.00 98.69 68 MET A N 1
ATOM 536 C CA . MET A 1 68 ? -4.957 -9.390 -9.044 1.00 98.69 68 MET A CA 1
ATOM 537 C C . MET A 1 68 ? -5.207 -8.942 -10.486 1.00 98.69 68 MET A C 1
ATOM 539 O O . MET A 1 68 ? -4.750 -9.602 -11.420 1.00 98.69 68 MET A O 1
ATOM 543 N N . ARG A 1 69 ? -5.962 -7.857 -10.683 1.00 98.62 69 ARG A N 1
ATOM 544 C CA . ARG A 1 69 ? -6.292 -7.293 -12.001 1.00 98.62 69 ARG A CA 1
ATOM 545 C C . ARG A 1 69 ? -5.820 -5.846 -12.049 1.00 98.62 69 ARG A C 1
ATOM 547 O O . ARG A 1 69 ? -6.447 -4.976 -11.457 1.00 98.62 69 ARG A O 1
ATOM 554 N N . CYS A 1 70 ? -4.749 -5.591 -12.792 1.00 98.50 70 CYS A N 1
ATOM 555 C CA . CYS A 1 70 ? -4.308 -4.232 -13.092 1.00 98.50 70 CYS A CA 1
ATOM 556 C C . CYS A 1 70 ? -5.255 -3.607 -14.112 1.00 98.50 70 CYS A C 1
ATOM 558 O O . CYS A 1 70 ? -5.709 -4.322 -14.997 1.00 98.50 70 CYS A O 1
ATOM 560 N N . VAL A 1 71 ? -5.521 -2.300 -14.053 1.00 98.44 71 VAL A N 1
ATOM 561 C CA . VAL A 1 71 ? -6.391 -1.585 -15.007 1.00 98.44 71 VAL A CA 1
ATOM 562 C C . VAL A 1 71 ? -5.967 -1.761 -16.476 1.00 98.44 71 VAL A C 1
ATOM 564 O O . VAL A 1 71 ? -6.834 -1.880 -17.340 1.00 98.44 71 VAL A O 1
ATOM 567 N N . GLU A 1 72 ? -4.670 -1.940 -16.741 1.00 98.19 72 GLU A N 1
ATOM 568 C CA . GLU A 1 72 ? -4.034 -2.119 -18.062 1.00 98.19 72 GLU A CA 1
ATOM 569 C C . GLU A 1 72 ? -4.327 -3.470 -18.757 1.00 98.19 72 GLU A C 1
ATOM 571 O O . GLU A 1 72 ? -3.577 -3.927 -19.614 1.00 98.19 72 GLU A O 1
ATOM 576 N N . ALA A 1 73 ? -5.418 -4.139 -18.391 1.00 98.06 73 ALA A N 1
ATOM 577 C CA . ALA A 1 73 ? -5.903 -5.369 -19.020 1.00 98.06 73 ALA A CA 1
ATOM 578 C C . ALA A 1 73 ? -5.061 -6.642 -18.815 1.00 98.06 73 ALA A C 1
ATOM 580 O O . ALA A 1 73 ? -5.328 -7.651 -19.465 1.00 98.06 73 ALA A O 1
ATOM 581 N N . TRP A 1 74 ? -4.149 -6.661 -17.842 1.00 98.38 74 TRP A N 1
ATOM 582 C CA . TRP A 1 74 ? -3.448 -7.874 -17.410 1.00 98.38 74 TRP A CA 1
ATOM 583 C C . TRP A 1 74 ? -3.832 -8.294 -15.983 1.00 98.38 74 TRP A C 1
ATOM 585 O O . TRP A 1 74 ? -4.348 -7.509 -15.183 1.00 98.38 74 TRP A O 1
ATOM 595 N N . SER A 1 75 ? -3.629 -9.575 -15.667 1.00 98.44 75 SER A N 1
ATOM 596 C CA . SER A 1 75 ? -3.968 -10.142 -14.358 1.00 98.44 75 SER A CA 1
ATOM 597 C C . SER A 1 75 ? -2.995 -11.231 -13.929 1.00 98.44 75 SER A C 1
ATOM 599 O O . SER A 1 75 ? -2.405 -11.896 -14.778 1.00 98.44 75 SER A O 1
ATOM 601 N N . MET A 1 76 ? -2.892 -11.449 -12.621 1.00 98.69 76 MET A N 1
ATOM 602 C CA . MET A 1 76 ? -2.093 -12.508 -12.005 1.00 98.69 76 MET A CA 1
ATOM 603 C C . MET A 1 76 ? -2.913 -13.288 -10.976 1.00 98.69 76 MET A C 1
ATOM 605 O O . MET A 1 76 ? -3.936 -12.804 -10.493 1.00 98.69 76 MET A O 1
ATOM 609 N N . VAL A 1 77 ? -2.455 -14.488 -10.627 1.00 98.75 77 VAL A N 1
ATOM 610 C CA . VAL A 1 77 ? -2.958 -15.273 -9.492 1.00 98.75 77 VAL A CA 1
ATOM 611 C C . VAL A 1 77 ? -1.818 -15.418 -8.492 1.00 98.75 77 VAL A C 1
ATOM 613 O O . VAL A 1 77 ? -0.852 -16.127 -8.774 1.00 98.75 77 VAL A O 1
ATOM 616 N N . VAL A 1 78 ? -1.923 -14.727 -7.356 1.00 98.75 78 VAL A N 1
ATOM 617 C CA . VAL A 1 78 ? -0.822 -14.535 -6.399 1.00 98.75 78 VAL A CA 1
ATOM 618 C C . VAL A 1 78 ? -1.210 -15.096 -5.024 1.00 98.75 78 VAL A C 1
ATOM 620 O O . VAL A 1 78 ? -2.330 -14.836 -4.571 1.00 98.75 78 VAL A O 1
ATOM 623 N N . PRO A 1 79 ? -0.334 -15.872 -4.355 1.00 98.38 79 PRO A N 1
ATOM 624 C CA . PRO A 1 79 ? -0.577 -16.395 -3.015 1.00 98.38 79 PRO A CA 1
ATOM 625 C C . PRO A 1 79 ? -0.111 -15.372 -1.968 1.00 98.38 79 PRO A C 1
ATOM 627 O O . PRO A 1 79 ? 0.976 -15.494 -1.412 1.00 98.38 79 PRO A O 1
ATOM 630 N N . TRP A 1 80 ? -0.913 -14.338 -1.722 1.00 98.50 80 TRP A N 1
ATOM 631 C CA . TRP A 1 80 ? -0.570 -13.284 -0.762 1.00 98.50 80 TRP A CA 1
ATOM 632 C C . TRP A 1 80 ? -0.518 -13.819 0.666 1.00 98.50 80 TRP A C 1
ATOM 634 O O . TRP A 1 80 ? -1.312 -14.686 1.022 1.00 98.50 80 TRP A O 1
ATOM 644 N N . ILE A 1 81 ? 0.362 -13.253 1.491 1.00 97.94 81 ILE A N 1
ATOM 645 C CA . ILE A 1 81 ? 0.419 -13.497 2.935 1.00 97.94 81 ILE A CA 1
ATOM 646 C C . ILE A 1 81 ? 0.173 -12.171 3.645 1.00 97.94 81 ILE A C 1
ATOM 648 O O . ILE A 1 81 ? 0.803 -11.166 3.324 1.00 97.94 81 ILE A O 1
ATOM 652 N N . GLY A 1 82 ? -0.740 -12.167 4.610 1.00 97.25 82 GLY A N 1
ATOM 653 C CA . GLY A 1 82 ? -1.043 -10.974 5.392 1.00 97.25 82 GLY A CA 1
ATOM 654 C C . GLY A 1 82 ? -2.147 -11.218 6.407 1.00 97.25 82 GLY A C 1
ATOM 655 O O . GLY A 1 82 ? -2.446 -12.355 6.763 1.00 97.25 82 GLY A O 1
ATOM 656 N N . PHE A 1 83 ? -2.769 -10.138 6.857 1.00 96.88 83 PHE A N 1
ATOM 657 C CA . PHE A 1 83 ? -3.926 -10.154 7.746 1.00 96.88 83 PHE A CA 1
ATOM 658 C C . PHE A 1 83 ? -4.997 -9.198 7.206 1.00 96.88 83 PHE A C 1
ATOM 660 O O . PHE A 1 83 ? -4.731 -8.349 6.357 1.00 96.88 83 PHE A O 1
ATOM 667 N N . GLU A 1 84 ? -6.228 -9.335 7.687 1.00 96.69 84 GLU A N 1
ATOM 668 C CA . GLU A 1 84 ? -7.342 -8.485 7.258 1.00 96.69 84 GLU A CA 1
ATOM 669 C C . GLU A 1 84 ? -7.214 -7.061 7.804 1.00 96.69 84 GLU A C 1
ATOM 671 O O . GLU A 1 84 ? -7.102 -6.864 9.017 1.00 96.69 84 GLU A O 1
ATOM 676 N N . LEU A 1 85 ? -7.322 -6.065 6.922 1.00 97.44 85 LEU A N 1
ATOM 677 C CA . LEU A 1 85 ? -7.269 -4.647 7.281 1.00 97.44 85 LEU A CA 1
ATOM 678 C C . LEU A 1 85 ? -8.286 -4.274 8.375 1.00 97.44 85 LEU A C 1
ATOM 680 O O . LEU A 1 85 ? -7.938 -3.556 9.314 1.00 97.44 85 LEU A O 1
ATOM 684 N N . GLY A 1 86 ? -9.504 -4.820 8.324 1.00 97.38 86 GLY A N 1
ATOM 685 C CA . GLY A 1 86 ? -10.536 -4.578 9.334 1.00 97.38 86 GLY A CA 1
ATOM 686 C C . GLY A 1 86 ? -10.106 -4.927 10.766 1.00 97.38 86 GLY A C 1
ATOM 687 O O . GLY A 1 86 ? -10.560 -4.284 11.716 1.00 97.38 86 GLY A O 1
ATOM 688 N N . LYS A 1 87 ? -9.182 -5.886 10.962 1.00 96.44 87 LYS A N 1
ATOM 689 C CA . LYS A 1 87 ? -8.611 -6.199 12.290 1.00 96.44 87 LYS A CA 1
ATOM 690 C C . LYS A 1 87 ? -7.754 -5.039 12.816 1.00 96.44 87 L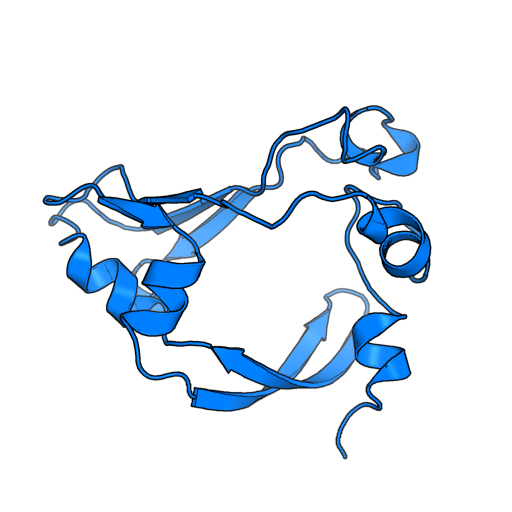YS A C 1
ATOM 692 O O . LYS A 1 87 ? -7.827 -4.721 14.003 1.00 96.44 87 LYS A O 1
ATOM 697 N N . LEU A 1 88 ? -6.990 -4.382 11.940 1.00 96.75 88 LEU A N 1
ATOM 698 C CA . LEU A 1 88 ? -6.191 -3.201 12.277 1.00 96.75 88 LEU A CA 1
ATOM 699 C C . LEU A 1 88 ? -7.068 -1.966 12.506 1.00 96.75 88 LEU A C 1
ATOM 701 O O . LEU A 1 88 ? -6.851 -1.244 13.475 1.00 96.75 88 LEU A O 1
ATOM 705 N N . ILE A 1 89 ? -8.085 -1.745 11.671 1.00 97.31 89 ILE A N 1
ATOM 706 C CA . ILE A 1 89 ? -8.998 -0.605 11.834 1.00 97.31 89 ILE A CA 1
ATOM 707 C C . ILE A 1 89 ? -9.733 -0.690 13.176 1.00 97.31 89 ILE A C 1
ATOM 709 O O . ILE A 1 89 ? -9.762 0.285 13.924 1.00 97.31 89 ILE A O 1
ATOM 713 N N . LYS A 1 90 ? -10.269 -1.865 13.537 1.00 97.12 90 LYS A N 1
ATOM 714 C CA . LYS A 1 90 ? -10.978 -2.066 14.816 1.00 97.12 90 LYS A CA 1
ATOM 715 C C . LYS A 1 90 ? -10.120 -1.730 16.033 1.00 97.12 90 LYS A C 1
ATOM 717 O O . LYS A 1 90 ? -10.642 -1.204 17.009 1.00 97.12 90 LYS A O 1
ATOM 722 N N . LEU A 1 91 ? -8.819 -2.004 15.971 1.00 96.19 91 LEU A N 1
ATOM 723 C CA . LEU A 1 91 ? -7.877 -1.689 17.043 1.00 96.19 91 LEU A CA 1
ATOM 724 C C . LEU A 1 91 ? -7.739 -0.173 17.278 1.00 96.19 91 LEU A C 1
ATOM 726 O O . LEU A 1 91 ? -7.553 0.243 18.421 1.00 96.19 91 LEU A O 1
ATOM 730 N N . ALA A 1 92 ? -7.826 0.633 16.217 1.00 97.56 92 ALA A N 1
ATOM 731 C CA . ALA A 1 92 ? -7.769 2.090 16.312 1.00 97.56 92 ALA A CA 1
ATOM 732 C C . ALA A 1 92 ? -9.098 2.716 16.784 1.00 97.56 92 ALA A C 1
ATOM 734 O O . ALA A 1 92 ? -9.125 3.883 17.165 1.00 97.56 92 ALA A O 1
ATOM 735 N N . GLU A 1 93 ? -10.189 1.942 16.813 1.00 98.12 93 GLU A N 1
ATOM 736 C CA . GLU A 1 93 ? -11.523 2.380 17.246 1.00 98.12 93 GLU A CA 1
ATOM 737 C C . GLU A 1 93 ? -12.024 3.606 16.449 1.00 98.12 93 GLU A C 1
ATOM 739 O O . GLU A 1 93 ? -12.106 4.707 17.002 1.00 98.12 93 GLU A O 1
ATOM 744 N N . PRO A 1 94 ? -12.346 3.457 15.142 1.00 98.19 94 PRO A N 1
ATOM 745 C CA . PRO A 1 94 ? -12.889 4.554 14.344 1.00 98.19 94 PRO A CA 1
ATOM 746 C C . PRO A 1 94 ? -14.173 5.093 14.977 1.00 98.19 94 PRO A C 1
ATOM 748 O O . PRO A 1 94 ? -15.035 4.329 15.419 1.00 98.19 94 PRO A O 1
ATOM 751 N N . ASN A 1 95 ? -14.305 6.415 15.025 1.00 97.12 95 ASN A N 1
ATOM 752 C CA . ASN A 1 95 ? -15.468 7.054 15.630 1.00 97.12 95 ASN A CA 1
ATOM 753 C C . ASN A 1 95 ? -16.656 7.134 14.643 1.00 97.12 95 ASN A C 1
ATOM 755 O O . ASN A 1 95 ? -16.559 6.775 13.468 1.00 97.12 95 ASN A O 1
ATOM 759 N N . SER A 1 96 ? -17.800 7.651 15.104 1.00 97.44 96 SER A N 1
ATOM 760 C CA . SER A 1 96 ? -19.028 7.750 14.301 1.00 97.44 96 SER A CA 1
ATOM 761 C C . SER A 1 96 ? -18.953 8.715 13.114 1.00 97.44 96 SER A C 1
ATOM 763 O O . SER A 1 96 ? -19.894 8.742 12.318 1.00 97.44 96 SER A O 1
ATOM 765 N N . ASN A 1 97 ? -17.890 9.508 12.979 1.00 97.94 97 ASN A N 1
ATOM 766 C CA . ASN A 1 97 ? -17.654 10.419 11.858 1.00 97.94 97 ASN A CA 1
ATOM 767 C C . ASN A 1 97 ? -16.767 9.797 10.772 1.00 97.94 97 ASN A C 1
ATOM 769 O O . ASN A 1 97 ? -16.774 10.290 9.646 1.00 97.94 97 ASN A O 1
ATOM 773 N N . ALA A 1 98 ? -16.060 8.697 11.055 1.00 98.38 98 ALA A N 1
ATOM 774 C CA . ALA A 1 98 ? -15.247 8.006 10.061 1.00 98.38 98 ALA A CA 1
ATOM 775 C C . ALA A 1 98 ? -16.124 7.463 8.915 1.00 98.38 98 ALA A C 1
ATOM 777 O O . ALA A 1 98 ? -17.124 6.772 9.134 1.00 98.38 98 ALA A O 1
ATOM 778 N N . ARG A 1 99 ? -15.777 7.807 7.670 1.00 98.38 99 ARG A N 1
ATOM 779 C CA . ARG A 1 99 ? -16.504 7.376 6.454 1.00 98.38 99 ARG A CA 1
ATOM 780 C C . ARG A 1 99 ? -15.611 6.706 5.418 1.00 98.38 99 ARG A C 1
ATOM 782 O O . ARG A 1 99 ? -16.098 5.892 4.639 1.00 98.38 99 ARG A O 1
ATOM 789 N N . TYR A 1 100 ? -14.326 7.037 5.433 1.00 98.75 100 TYR A N 1
ATOM 790 C CA . TYR A 1 100 ? -13.328 6.569 4.485 1.00 98.75 100 TYR A CA 1
ATOM 791 C C . TYR A 1 100 ? -12.030 6.276 5.225 1.00 98.75 100 TYR A C 1
ATOM 793 O O . TYR A 1 100 ? -11.779 6.842 6.291 1.00 98.75 100 TYR A O 1
ATOM 801 N N . VAL A 1 101 ? -11.210 5.416 4.636 1.00 98.75 101 VAL A N 1
ATOM 802 C CA . VAL A 1 101 ? -9.831 5.177 5.059 1.00 98.75 101 VAL A CA 1
ATOM 803 C C . VAL A 1 101 ? -8.929 5.737 3.976 1.00 98.75 101 VAL A C 1
ATOM 805 O O . VAL A 1 101 ? -9.120 5.394 2.815 1.00 98.75 101 VAL A O 1
ATOM 808 N N . ALA A 1 102 ? -7.977 6.591 4.345 1.00 98.69 102 ALA A N 1
ATOM 809 C CA . ALA A 1 102 ? -6.958 7.098 3.435 1.00 98.69 102 ALA A CA 1
ATOM 810 C C . ALA A 1 102 ? -5.625 6.388 3.697 1.00 98.69 102 ALA A C 1
ATOM 812 O O . ALA A 1 102 ? -5.225 6.204 4.847 1.00 98.69 102 ALA A O 1
ATOM 813 N N . PHE A 1 103 ? -4.935 6.018 2.626 1.00 98.75 103 PHE A N 1
ATOM 814 C CA . PHE A 1 103 ? -3.616 5.400 2.635 1.00 98.75 103 PHE A CA 1
ATOM 815 C C . PHE A 1 103 ? -2.631 6.334 1.947 1.00 98.75 103 PHE A C 1
ATOM 817 O O . PHE A 1 103 ? -2.973 7.008 0.975 1.00 98.75 103 PHE A O 1
ATOM 824 N N . GLN A 1 104 ? -1.394 6.352 2.432 1.00 98.69 104 GLN A N 1
ATOM 825 C CA . GLN A 1 104 ? -0.317 7.130 1.839 1.00 98.69 104 GLN A CA 1
ATOM 826 C C . GLN A 1 104 ? 0.968 6.299 1.837 1.00 98.69 104 GLN A C 1
ATOM 828 O O . GLN A 1 104 ? 1.364 5.762 2.873 1.00 98.69 104 GLN A O 1
ATOM 833 N N . THR A 1 105 ? 1.622 6.212 0.681 1.00 98.50 105 THR A N 1
ATOM 834 C CA . THR A 1 105 ? 2.952 5.604 0.529 1.00 98.50 105 THR A CA 1
ATOM 835 C C . THR A 1 105 ? 4.032 6.510 1.138 1.00 98.50 105 THR A C 1
ATOM 837 O O . THR A 1 105 ? 3.813 7.698 1.387 1.00 98.50 105 THR A O 1
ATOM 840 N N . LEU A 1 106 ? 5.227 5.969 1.386 1.00 98.19 106 LEU A N 1
ATOM 841 C CA . LEU A 1 106 ? 6.382 6.775 1.783 1.00 98.19 106 LEU A CA 1
ATOM 842 C C . LEU A 1 106 ? 6.682 7.870 0.747 1.00 98.19 106 LEU A C 1
ATOM 844 O O . LEU A 1 106 ? 6.702 7.629 -0.459 1.00 98.19 106 LEU A O 1
ATOM 848 N N . TYR A 1 107 ? 6.974 9.068 1.244 1.00 98.00 107 TYR A N 1
ATOM 849 C CA . TYR A 1 107 ? 7.617 10.120 0.470 1.00 98.00 107 TYR A CA 1
ATOM 850 C C . TYR A 1 107 ? 9.097 10.167 0.842 1.00 98.00 107 TYR A C 1
ATOM 852 O O . TYR A 1 107 ? 9.449 10.631 1.926 1.00 98.00 107 TYR A O 1
ATOM 860 N N . ASP A 1 108 ? 9.948 9.663 -0.043 1.00 97.81 108 ASP A N 1
ATOM 861 C CA . ASP A 1 108 ? 11.397 9.730 0.096 1.00 97.81 108 ASP A CA 1
ATOM 862 C C . ASP A 1 108 ? 12.047 9.813 -1.294 1.00 97.81 108 ASP A C 1
ATOM 864 O O . ASP A 1 108 ? 12.468 8.798 -1.859 1.00 97.81 108 ASP A O 1
ATOM 868 N N . PRO A 1 109 ? 12.147 11.027 -1.861 1.00 97.00 109 PRO A N 1
ATOM 869 C CA . PRO A 1 109 ? 12.717 11.222 -3.189 1.00 97.00 109 PRO A CA 1
ATOM 870 C C . PRO A 1 109 ? 14.194 10.810 -3.292 1.00 97.00 109 PRO A C 1
ATOM 872 O O . PRO A 1 109 ? 14.705 10.638 -4.399 1.00 97.00 109 PRO A O 1
ATOM 875 N N . GLU A 1 110 ? 14.911 10.658 -2.172 1.00 96.44 110 GLU A N 1
ATOM 876 C CA . GLU A 1 110 ? 16.290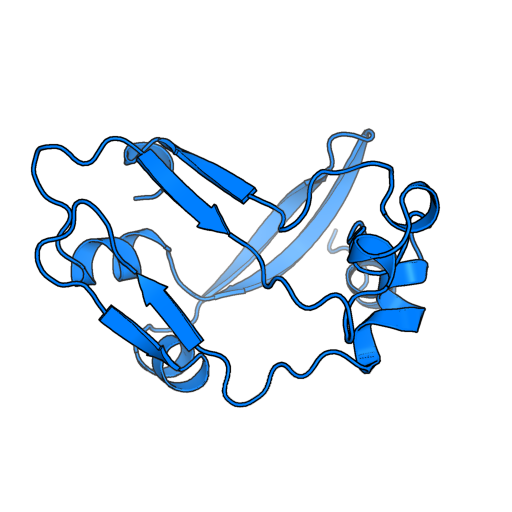 10.157 -2.178 1.00 96.44 110 GLU A CA 1
ATOM 877 C C . GLU A 1 110 ? 16.353 8.656 -2.463 1.00 96.44 110 GLU A C 1
ATOM 879 O O . GLU A 1 110 ? 17.252 8.216 -3.178 1.00 96.44 110 GLU A O 1
ATOM 884 N N . GLN A 1 111 ? 15.384 7.888 -1.963 1.00 97.31 111 GLN A N 1
ATOM 885 C CA . GLN A 1 111 ? 15.287 6.445 -2.205 1.00 97.31 111 GLN A CA 1
ATOM 886 C C . GLN A 1 111 ? 14.423 6.097 -3.428 1.00 97.31 111 GLN A C 1
ATOM 888 O O . GLN A 1 111 ? 14.582 5.021 -3.997 1.00 97.31 111 GLN A O 1
ATOM 893 N N . MET A 1 112 ? 13.516 6.992 -3.831 1.00 98.12 112 MET A N 1
ATOM 894 C CA . MET A 1 112 ? 12.494 6.756 -4.855 1.00 98.12 112 MET A CA 1
ATOM 895 C C . MET A 1 112 ? 12.657 7.732 -6.035 1.00 98.12 112 MET A C 1
ATOM 897 O O . MET A 1 112 ? 12.074 8.822 -6.022 1.00 98.12 112 MET A O 1
ATOM 901 N N . PRO A 1 113 ? 13.447 7.383 -7.070 1.00 95.56 113 PRO A N 1
ATOM 902 C CA . PRO A 1 113 ? 13.814 8.308 -8.148 1.00 95.56 113 PRO A CA 1
ATOM 903 C C . PRO A 1 113 ? 12.612 8.851 -8.936 1.00 95.56 113 PRO A C 1
ATOM 905 O O . PRO A 1 113 ? 12.634 10.007 -9.3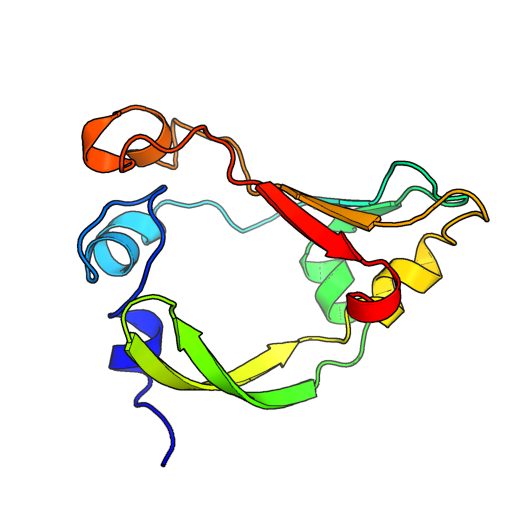66 1.00 95.56 113 PRO A O 1
ATOM 908 N N . GLY A 1 114 ? 11.536 8.072 -9.069 1.00 97.50 114 GLY A N 1
ATOM 909 C CA . GLY A 1 114 ? 10.298 8.514 -9.712 1.00 97.50 114 GLY A CA 1
ATOM 910 C C . GLY A 1 114 ? 9.616 9.680 -8.991 1.00 97.50 114 GLY A C 1
ATOM 911 O O . GLY A 1 114 ? 8.898 10.451 -9.616 1.00 97.50 114 GLY A O 1
ATOM 912 N N . GLN A 1 115 ? 9.892 9.895 -7.702 1.00 98.25 115 GLN A N 1
ATOM 913 C CA . GLN A 1 115 ? 9.355 11.049 -6.971 1.00 98.25 115 GLN A CA 1
ATOM 914 C C . GLN A 1 115 ? 10.066 12.369 -7.316 1.00 98.25 115 GLN A C 1
ATOM 916 O O . GLN A 1 115 ? 9.522 13.439 -7.038 1.00 98.25 115 GLN A O 1
ATOM 921 N N . LYS A 1 116 ? 11.268 12.316 -7.913 1.00 95.94 116 LYS A N 1
ATOM 922 C CA . LYS A 1 116 ? 12.064 13.500 -8.294 1.00 95.94 116 LYS A CA 1
ATOM 923 C C . LYS A 1 116 ? 11.831 13.951 -9.728 1.00 95.94 116 LYS A C 1
ATOM 925 O O . LYS A 1 116 ? 11.893 15.147 -10.007 1.00 95.94 116 LYS A O 1
ATOM 930 N N . ASP A 1 117 ? 11.611 13.005 -10.635 1.00 95.56 117 ASP A N 1
ATOM 931 C CA . ASP A 1 117 ? 11.559 13.278 -12.065 1.00 95.56 117 ASP A CA 1
ATOM 932 C C . ASP A 1 117 ? 10.161 13.031 -12.636 1.00 95.56 117 ASP A C 1
ATOM 934 O O . ASP A 1 117 ? 9.577 11.957 -12.494 1.00 95.56 117 ASP A O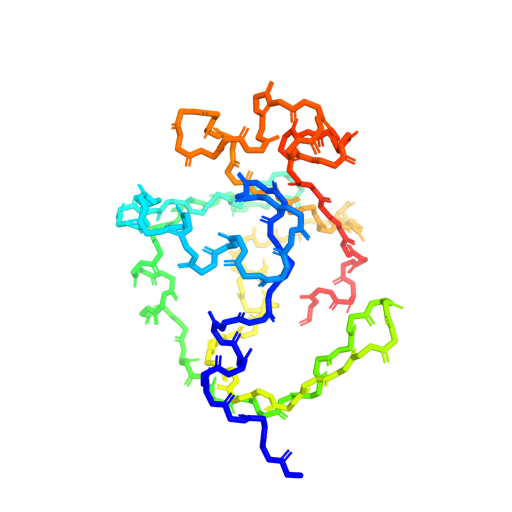 1
ATOM 938 N N . ARG A 1 118 ? 9.619 14.045 -13.319 1.00 93.25 118 ARG A N 1
ATOM 939 C CA . ARG A 1 118 ? 8.260 14.000 -13.872 1.00 93.25 118 ARG A CA 1
ATOM 940 C C . ARG A 1 118 ? 8.099 12.909 -14.933 1.00 93.25 118 ARG A C 1
ATOM 942 O O . ARG A 1 118 ? 6.998 12.387 -15.067 1.00 93.25 118 ARG A O 1
ATOM 949 N N . PHE A 1 119 ? 9.134 12.603 -15.708 1.00 95.00 119 PHE A N 1
ATOM 950 C CA . PHE A 1 119 ? 9.068 11.596 -16.761 1.00 95.00 119 PHE A CA 1
ATOM 951 C C . PHE A 1 119 ? 9.211 10.187 -16.178 1.00 95.00 119 PHE A C 1
ATOM 953 O O . PHE A 1 119 ? 8.336 9.358 -16.407 1.00 95.00 119 PHE A O 1
ATOM 960 N N . ILE A 1 120 ? 10.229 9.946 -15.348 1.00 93.94 120 ILE A N 1
ATOM 961 C CA . ILE A 1 120 ? 10.456 8.657 -14.670 1.00 93.94 120 ILE A CA 1
ATOM 962 C C . ILE A 1 120 ? 9.280 8.300 -13.754 1.00 93.94 120 ILE A C 1
ATOM 964 O O . ILE A 1 120 ? 8.847 7.155 -13.713 1.00 93.94 120 ILE A O 1
ATOM 968 N N . GLY A 1 121 ? 8.723 9.288 -13.052 1.00 95.75 121 GLY A N 1
ATOM 969 C CA . GLY A 1 121 ? 7.586 9.117 -12.151 1.00 95.75 121 GLY A CA 1
ATOM 970 C C . GLY A 1 121 ? 6.213 9.137 -12.814 1.00 95.75 121 GLY A C 1
ATOM 971 O O . GLY A 1 121 ? 5.208 9.184 -12.102 1.00 95.75 121 GLY A O 1
ATOM 972 N N . GLY A 1 122 ? 6.132 9.193 -14.147 1.00 96.88 122 GLY A N 1
ATOM 973 C CA . GLY A 1 122 ? 4.855 9.152 -14.875 1.00 96.88 122 GLY A CA 1
ATOM 974 C C . GLY A 1 122 ? 3.963 10.371 -14.667 1.00 96.88 122 GLY A C 1
ATOM 975 O O . GLY A 1 122 ? 2.757 10.312 -14.897 1.00 96.88 122 GLY A O 1
ATOM 976 N N . GLY A 1 123 ? 4.537 11.478 -14.200 1.00 96.75 123 GLY A N 1
ATOM 977 C CA . GLY A 1 123 ? 3.829 12.725 -13.938 1.00 96.75 123 GLY A CA 1
ATOM 978 C C . GLY A 1 123 ? 2.831 12.659 -12.784 1.00 96.75 123 GLY A C 1
ATOM 979 O O . GLY A 1 123 ? 2.009 13.571 -12.663 1.00 96.75 123 GLY A O 1
ATOM 980 N N . LEU A 1 124 ? 2.892 11.614 -11.951 1.00 97.62 124 LEU A N 1
ATOM 981 C CA . LEU A 1 124 ? 2.056 11.494 -10.763 1.00 97.62 124 LEU A CA 1
ATOM 982 C C . LEU A 1 124 ? 2.439 12.544 -9.716 1.00 97.62 124 LEU A C 1
ATOM 984 O O . LEU A 1 124 ? 3.585 12.986 -9.618 1.00 97.62 124 LEU A O 1
ATOM 988 N N . LYS A 1 125 ? 1.455 12.947 -8.911 1.00 97.88 125 LYS A N 1
ATOM 989 C CA . LYS A 1 125 ? 1.700 13.767 -7.726 1.00 97.88 125 LYS A CA 1
ATOM 990 C C . LYS A 1 125 ? 2.044 12.837 -6.565 1.00 97.88 125 LYS A C 1
ATOM 992 O O . LYS A 1 125 ? 1.172 12.105 -6.111 1.00 97.88 125 LYS A O 1
ATOM 997 N N . TYR A 1 126 ? 3.286 12.897 -6.094 1.00 98.31 126 TYR A N 1
ATOM 998 C CA . TYR A 1 126 ? 3.769 12.098 -4.967 1.00 98.31 126 TYR A CA 1
ATOM 999 C C . TYR A 1 126 ? 3.597 12.819 -3.611 1.00 98.31 126 TYR A C 1
ATOM 1001 O O . TYR A 1 126 ? 3.559 14.055 -3.592 1.00 98.31 126 TYR A O 1
ATOM 1009 N N . PRO A 1 127 ? 3.514 12.080 -2.482 1.00 98.50 127 PRO A N 1
ATOM 1010 C CA . PRO A 1 127 ? 3.460 10.613 -2.395 1.00 98.50 127 PRO A CA 1
ATOM 1011 C C . PRO A 1 127 ? 2.176 10.037 -2.992 1.00 98.50 127 PRO A C 1
ATOM 1013 O O . PRO A 1 127 ? 1.162 10.728 -3.082 1.00 98.50 127 PRO A O 1
ATOM 1016 N N . TYR A 1 128 ? 2.227 8.764 -3.387 1.00 98.75 128 TYR A N 1
ATOM 1017 C CA . TYR A 1 128 ? 1.029 8.050 -3.806 1.00 98.75 128 TYR A CA 1
ATOM 1018 C C . TYR A 1 128 ? 0.025 7.986 -2.647 1.00 98.75 128 TYR A C 1
ATOM 1020 O O . TYR A 1 128 ? 0.395 7.689 -1.507 1.00 98.75 128 TYR A O 1
ATOM 1028 N N . VAL A 1 129 ? -1.242 8.265 -2.948 1.00 98.69 129 VAL A N 1
ATOM 1029 C CA . VAL A 1 129 ? -2.358 8.215 -2.000 1.00 98.69 129 VAL A CA 1
ATOM 1030 C C . VAL A 1 129 ? -3.511 7.420 -2.592 1.00 98.69 129 VAL A C 1
ATOM 1032 O O . VAL A 1 129 ? -3.732 7.451 -3.801 1.00 98.69 129 VAL A O 1
ATOM 1035 N N . GLU A 1 130 ? -4.260 6.748 -1.728 1.00 98.44 130 GLU A N 1
ATOM 1036 C CA . GLU A 1 130 ? -5.500 6.052 -2.081 1.00 98.44 130 GLU A CA 1
ATOM 1037 C C . GLU A 1 130 ? -6.509 6.162 -0.929 1.00 98.44 130 GLU A C 1
ATOM 1039 O O . GLU A 1 130 ? -6.153 6.554 0.184 1.00 98.44 130 GLU A O 1
ATOM 1044 N N . GLY A 1 131 ? -7.759 5.775 -1.153 1.00 98.56 131 GLY A N 1
ATOM 1045 C CA . GLY A 1 131 ? -8.732 5.553 -0.113 1.00 98.56 131 GLY A CA 1
ATOM 1046 C C . GLY A 1 131 ? -9.851 4.594 -0.499 1.00 98.56 131 GLY A C 1
ATOM 1047 O O . GLY A 1 131 ? -10.205 4.417 -1.657 1.00 98.56 131 GLY A O 1
ATOM 1048 N N . LEU A 1 132 ? -10.438 3.996 0.531 1.00 98.81 132 LEU A N 1
ATOM 1049 C CA . LEU A 1 132 ? -11.599 3.114 0.434 1.00 98.81 132 LEU A CA 1
ATOM 1050 C C . LEU A 1 132 ? -12.749 3.690 1.253 1.00 98.81 132 LEU A C 1
ATOM 1052 O O . LEU A 1 132 ? -12.523 4.399 2.244 1.00 98.81 132 LEU A O 1
ATOM 1056 N N . ARG A 1 133 ? -13.991 3.348 0.894 1.00 98.62 133 ARG A N 1
ATOM 1057 C CA . ARG A 1 133 ? -15.115 3.539 1.817 1.00 98.62 133 ARG A CA 1
ATOM 1058 C C . ARG A 1 133 ? -14.895 2.645 3.038 1.00 98.62 133 ARG A C 1
ATOM 1060 O O . ARG A 1 133 ? -14.297 1.575 2.944 1.00 98.62 133 ARG A O 1
ATOM 1067 N N . LEU A 1 134 ? -15.336 3.093 4.213 1.00 98.44 134 LEU A N 1
ATOM 1068 C CA . LEU A 1 134 ? -15.052 2.371 5.457 1.00 98.44 134 LEU A CA 1
ATOM 1069 C C . LEU A 1 134 ? -15.594 0.931 5.444 1.00 98.44 134 LEU A C 1
ATOM 1071 O O . LEU A 1 134 ? -14.965 0.050 6.006 1.00 98.44 134 LEU A O 1
ATOM 1075 N N . ASP A 1 135 ? -16.723 0.673 4.790 1.00 98.06 135 ASP A N 1
ATOM 1076 C CA . ASP A 1 135 ? -17.295 -0.673 4.646 1.00 98.06 135 ASP A CA 1
ATOM 1077 C C . ASP A 1 135 ? -16.505 -1.590 3.691 1.00 98.06 135 ASP A C 1
ATOM 1079 O O . ASP A 1 135 ? -16.538 -2.800 3.866 1.00 98.06 135 ASP A O 1
ATOM 1083 N N . GLU A 1 136 ? -15.784 -1.040 2.711 1.00 98.44 136 GLU A N 1
A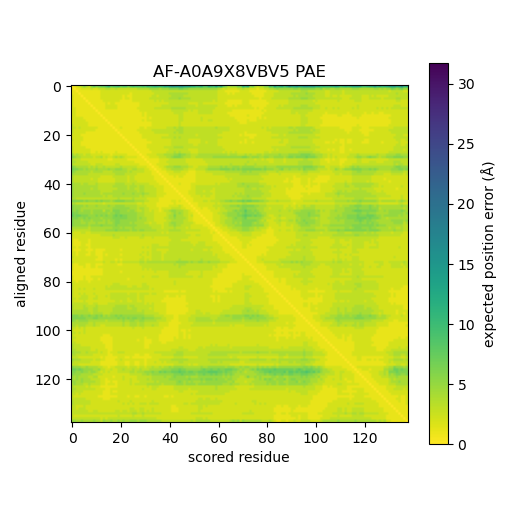TOM 1084 C CA . GLU A 1 136 ? -14.866 -1.782 1.832 1.00 98.44 136 GLU A CA 1
ATOM 1085 C C . GLU A 1 136 ? -13.568 -2.150 2.561 1.00 98.44 136 GLU A C 1
ATOM 1087 O O . GLU A 1 136 ? -12.943 -3.162 2.252 1.00 98.44 136 GLU A O 1
ATOM 1092 N N . ALA A 1 137 ? -13.156 -1.321 3.523 1.00 98.06 137 ALA A N 1
ATOM 1093 C CA . ALA A 1 137 ? -11.927 -1.499 4.290 1.00 98.06 137 ALA A CA 1
ATOM 1094 C C . ALA A 1 137 ? -12.064 -2.463 5.492 1.00 98.06 137 ALA A C 1
ATOM 1096 O O . ALA A 1 137 ? -11.047 -2.884 6.055 1.00 98.06 137 ALA A O 1
ATOM 1097 N N . MET A 1 138 ? -13.297 -2.771 5.909 1.00 95.56 138 MET A N 1
ATOM 1098 C CA . MET A 1 138 ? -13.642 -3.513 7.134 1.00 95.56 138 MET A CA 1
ATOM 1099 C C . MET A 1 138 ? -13.860 -5.006 6.908 1.00 95.56 138 MET A C 1
ATOM 1101 O O . MET A 1 138 ? -13.488 -5.762 7.840 1.00 95.56 138 MET A O 1
#

pLDDT: mean 97.13, std 2.15, range [88.94, 98.81]